Protein AF-A0A7U9WUI3-F1 (afdb_monomer_lite)

Sequence (100 aa):
MNFLFSEDNVTTYAKAISKPPTRVSSYDVLTEYNEYPRSIFREQLMETGHPRPRTPSYSVLSAEFSEAMLNIFTGVDAKQALDEAAAATDKDYNKYYAEE

Structure (mmCIF, N/CA/C/O backbone):
data_AF-A0A7U9WUI3-F1
#
_entry.id   AF-A0A7U9WUI3-F1
#
loop_
_atom_site.group_PDB
_atom_site.id
_atom_site.type_symbol
_atom_site.label_atom_id
_atom_site.label_alt_id
_atom_site.label_comp_id
_atom_site.label_asym_id
_atom_site.label_entity_id
_atom_site.label_seq_id
_atom_site.pdbx_PDB_ins_code
_atom_site.Cartn_x
_atom_site.Cartn_y
_atom_site.Cartn_z
_atom_site.occupancy
_atom_site.B_iso_or_equiv
_atom_site.auth_seq_id
_atom_site.auth_comp_id
_atom_site.auth_asym_id
_atom_site.auth_atom_id
_atom_site.pdbx_PDB_model_num
ATOM 1 N N . MET A 1 1 ? 8.635 19.276 -12.032 1.00 75.50 1 MET A N 1
ATOM 2 C CA . MET A 1 1 ? 8.413 17.846 -11.717 1.00 75.50 1 MET A CA 1
ATOM 3 C C . MET A 1 1 ? 8.618 16.900 -12.908 1.00 75.50 1 MET A C 1
ATOM 5 O O . MET A 1 1 ? 8.945 15.746 -12.671 1.00 75.50 1 MET A O 1
ATOM 9 N N . ASN A 1 2 ? 8.504 17.355 -14.164 1.00 89.56 2 ASN A N 1
ATOM 10 C CA . ASN A 1 2 ? 8.587 16.483 -15.353 1.00 89.56 2 ASN A CA 1
ATOM 11 C C . ASN A 1 2 ? 9.885 15.676 -15.483 1.00 89.56 2 ASN A C 1
ATOM 13 O O . ASN A 1 2 ? 9.833 14.544 -15.940 1.00 89.56 2 ASN A O 1
ATOM 17 N N . PHE A 1 3 ? 11.026 16.230 -15.058 1.00 94.12 3 PHE A N 1
ATOM 18 C CA . PHE A 1 3 ? 12.291 15.495 -15.068 1.00 94.12 3 PHE A CA 1
ATOM 19 C C . PHE A 1 3 ? 12.258 14.307 -14.097 1.00 94.12 3 PHE A C 1
ATOM 21 O O . PHE A 1 3 ? 12.415 13.173 -14.526 1.00 94.12 3 PHE A O 1
ATOM 28 N N . LEU A 1 4 ? 11.990 14.541 -12.806 1.00 92.94 4 LEU A N 1
ATOM 29 C CA . LEU A 1 4 ? 11.988 13.481 -11.784 1.00 92.94 4 LEU A CA 1
ATOM 30 C C . LEU A 1 4 ? 10.970 12.375 -12.075 1.00 92.94 4 LEU A C 1
ATOM 32 O O . LEU A 1 4 ? 11.212 11.217 -11.757 1.00 92.94 4 LEU A O 1
ATOM 36 N N . PHE A 1 5 ? 9.847 12.740 -12.689 1.00 93.50 5 PHE A N 1
ATOM 37 C CA . PHE A 1 5 ? 8.813 11.801 -13.087 1.00 93.50 5 PHE A CA 1
ATOM 38 C C . PHE A 1 5 ? 8.844 11.499 -14.584 1.00 93.50 5 PHE A C 1
ATOM 40 O O . PHE A 1 5 ? 7.788 11.209 -15.128 1.00 93.50 5 PHE A O 1
ATOM 47 N N . SER A 1 6 ? 9.965 11.581 -15.298 1.00 95.19 6 SER A N 1
ATOM 48 C CA . SER A 1 6 ? 10.017 10.964 -16.630 1.00 95.19 6 SER A CA 1
ATOM 49 C C . SER A 1 6 ? 10.042 9.439 -16.485 1.00 95.19 6 SER A C 1
ATOM 51 O O . SER A 1 6 ? 10.427 8.919 -15.436 1.00 95.19 6 SER A O 1
ATOM 53 N N . GLU A 1 7 ? 9.612 8.712 -17.514 1.00 95.62 7 GLU A N 1
ATOM 54 C CA . GLU A 1 7 ? 9.753 7.252 -17.546 1.00 95.62 7 GLU A CA 1
ATOM 55 C C . GLU A 1 7 ? 11.213 6.838 -17.356 1.00 95.62 7 GLU A C 1
ATOM 57 O O . GLU A 1 7 ? 11.498 6.020 -16.486 1.00 95.62 7 GLU A O 1
ATOM 62 N N . ASP A 1 8 ? 12.137 7.470 -18.078 1.00 96.00 8 ASP A N 1
ATOM 63 C CA . ASP A 1 8 ? 13.569 7.176 -17.994 1.00 96.00 8 ASP A CA 1
ATOM 64 C C . ASP A 1 8 ? 14.124 7.341 -16.575 1.00 96.00 8 ASP A C 1
ATOM 66 O O . ASP A 1 8 ? 14.815 6.455 -16.062 1.00 96.00 8 ASP A O 1
ATOM 70 N N . ASN A 1 9 ? 13.805 8.455 -15.907 1.00 96.56 9 ASN A N 1
ATOM 71 C CA . ASN A 1 9 ? 14.336 8.736 -14.575 1.00 96.56 9 ASN A CA 1
ATOM 72 C C . ASN A 1 9 ? 13.692 7.852 -13.504 1.00 96.56 9 ASN A C 1
ATOM 74 O O . ASN A 1 9 ? 14.401 7.354 -12.630 1.00 96.56 9 ASN A O 1
ATOM 78 N N . VAL A 1 10 ? 12.380 7.596 -13.586 1.00 96.94 10 VAL A N 1
ATOM 79 C CA . VAL A 1 10 ? 11.700 6.663 -12.670 1.00 96.94 10 VAL A CA 1
ATOM 80 C C . VAL A 1 10 ? 12.244 5.249 -12.851 1.00 96.94 10 VAL A C 1
ATOM 82 O O . VAL A 1 10 ? 12.559 4.593 -11.862 1.00 96.94 10 VAL A O 1
ATOM 85 N N . THR A 1 11 ? 12.416 4.801 -14.095 1.00 96.62 11 THR A N 1
ATOM 86 C CA . THR A 1 11 ? 12.945 3.473 -14.433 1.00 96.62 11 THR A CA 1
ATOM 87 C C . THR A 1 11 ? 14.372 3.302 -13.921 1.00 96.62 11 THR A C 1
ATOM 89 O O . THR A 1 11 ? 14.677 2.329 -13.229 1.00 96.62 11 THR A O 1
ATOM 92 N N . THR A 1 12 ? 15.242 4.276 -14.197 1.00 96.31 12 THR A N 1
ATOM 93 C CA . THR A 1 12 ? 16.645 4.251 -13.759 1.00 96.31 12 THR A CA 1
ATOM 94 C C . THR A 1 12 ? 16.748 4.244 -12.237 1.00 96.31 12 THR A C 1
ATOM 96 O O . THR A 1 12 ? 17.498 3.450 -11.666 1.00 96.31 12 THR A O 1
ATOM 99 N N . TYR A 1 13 ? 15.961 5.087 -11.565 1.00 96.12 13 TYR A N 1
ATOM 100 C CA . TYR A 1 13 ? 15.946 5.154 -10.109 1.00 96.12 13 TYR A CA 1
ATOM 101 C C . TYR A 1 13 ? 15.428 3.855 -9.482 1.00 96.12 13 TYR A C 1
ATOM 103 O O . TYR A 1 13 ? 16.094 3.293 -8.614 1.00 96.12 13 TYR A O 1
ATOM 111 N N . ALA A 1 14 ? 14.291 3.337 -9.958 1.00 95.69 14 ALA A N 1
ATOM 112 C CA . ALA A 1 14 ? 13.698 2.085 -9.488 1.00 95.69 14 ALA A CA 1
ATOM 113 C C . ALA A 1 14 ? 14.674 0.908 -9.613 1.00 95.69 14 ALA A C 1
ATOM 115 O O . ALA A 1 14 ? 14.830 0.132 -8.667 1.00 95.69 14 ALA A O 1
ATOM 116 N N . LYS A 1 15 ? 15.395 0.828 -10.740 1.00 94.12 15 LYS A N 1
ATOM 117 C CA . LYS A 1 15 ? 16.436 -0.178 -10.973 1.00 94.12 15 LYS A CA 1
ATOM 118 C C . LYS A 1 15 ? 17.600 -0.046 -9.990 1.00 94.12 15 LYS A C 1
ATOM 120 O O . LYS A 1 15 ? 18.050 -1.051 -9.449 1.00 94.12 15 LYS A O 1
ATOM 125 N N . ALA A 1 16 ? 18.055 1.178 -9.719 1.00 95.56 16 ALA A N 1
ATOM 126 C CA . ALA A 1 16 ? 19.163 1.429 -8.798 1.00 95.56 16 ALA A CA 1
ATOM 127 C C . ALA A 1 16 ? 18.842 1.025 -7.349 1.00 95.56 16 ALA A C 1
ATOM 129 O O . ALA A 1 16 ? 19.715 0.521 -6.647 1.00 95.56 16 ALA A O 1
ATOM 130 N N . ILE A 1 17 ? 17.596 1.218 -6.902 1.00 94.50 17 ILE A N 1
ATOM 131 C CA . ILE A 1 17 ? 17.191 0.934 -5.514 1.00 94.50 17 ILE A CA 1
ATOM 132 C C . ILE A 1 17 ? 16.426 -0.384 -5.342 1.00 94.50 17 ILE A C 1
ATOM 134 O O . ILE A 1 17 ? 16.037 -0.714 -4.224 1.00 94.50 17 ILE A O 1
ATOM 138 N N . SER A 1 18 ? 16.188 -1.120 -6.433 1.00 90.19 18 SER A N 1
ATOM 139 C CA . SER A 1 18 ? 15.403 -2.363 -6.453 1.00 90.19 18 SER A CA 1
ATOM 140 C C . SER A 1 18 ? 14.014 -2.227 -5.811 1.00 90.19 18 SER A C 1
ATOM 142 O O . SER A 1 18 ? 13.572 -3.113 -5.080 1.00 90.19 18 SER A O 1
ATOM 144 N N . LYS A 1 19 ? 13.319 -1.112 -6.073 1.00 92.81 19 LYS A N 1
ATOM 145 C CA . LYS A 1 19 ? 11.930 -0.890 -5.630 1.00 92.81 19 LYS A CA 1
ATOM 146 C C . LYS A 1 19 ? 10.972 -0.821 -6.822 1.00 92.81 19 LYS A C 1
ATOM 148 O O . LYS A 1 19 ? 11.415 -0.446 -7.910 1.00 92.81 19 LYS A O 1
ATOM 153 N N . PRO A 1 20 ? 9.677 -1.135 -6.627 1.00 94.38 20 PRO A N 1
ATOM 154 C CA . PRO A 1 20 ? 8.671 -0.984 -7.674 1.00 94.38 20 PRO A CA 1
ATOM 155 C C . PRO A 1 20 ? 8.632 0.457 -8.211 1.00 94.38 20 PRO A C 1
ATOM 157 O O . PRO A 1 20 ? 8.599 1.397 -7.407 1.00 94.38 20 PRO A O 1
ATOM 160 N N . PRO A 1 21 ? 8.669 0.670 -9.540 1.00 94.62 21 PRO A N 1
ATOM 161 C CA . PRO A 1 21 ? 8.562 2.005 -10.113 1.00 94.62 21 PRO A CA 1
ATOM 162 C C . PRO A 1 21 ? 7.170 2.600 -9.868 1.00 94.62 21 PRO A C 1
ATOM 164 O O . PRO A 1 21 ? 6.158 1.900 -9.821 1.00 94.62 21 PRO A O 1
ATOM 167 N N . THR A 1 22 ? 7.112 3.926 -9.753 1.00 92.31 22 THR A N 1
ATOM 168 C CA . THR A 1 22 ? 5.868 4.681 -9.526 1.00 92.31 22 THR A CA 1
ATOM 169 C C . THR A 1 22 ? 5.070 4.945 -10.806 1.00 92.31 22 THR A C 1
ATOM 171 O O . THR A 1 22 ? 3.971 5.492 -10.737 1.00 92.31 22 THR A O 1
ATOM 174 N N . ARG A 1 23 ? 5.607 4.576 -11.978 1.00 93.12 23 ARG A N 1
ATOM 175 C CA . ARG A 1 23 ? 4.929 4.667 -13.275 1.00 93.12 23 ARG A CA 1
ATOM 176 C C . A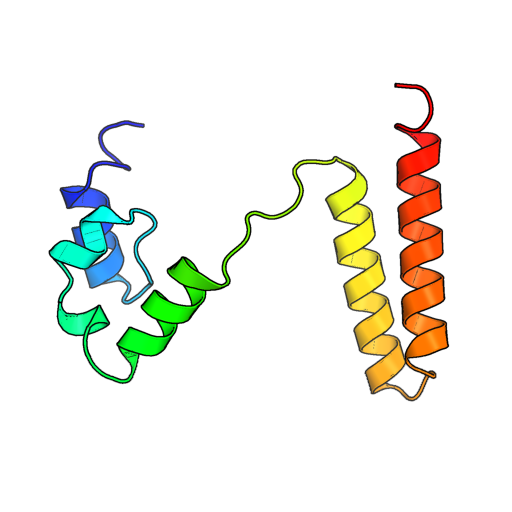RG A 1 23 ? 4.630 3.286 -13.826 1.00 93.12 23 ARG A C 1
ATOM 178 O O . ARG A 1 23 ? 5.510 2.435 -13.856 1.00 93.12 23 ARG A O 1
ATOM 185 N N . VAL A 1 24 ? 3.413 3.122 -14.341 1.00 93.31 24 VAL A N 1
ATOM 186 C CA . VAL A 1 24 ? 2.983 1.895 -15.025 1.00 93.31 24 VAL A CA 1
ATOM 187 C C . VAL A 1 24 ? 3.863 1.607 -16.245 1.00 93.31 24 VAL A C 1
ATOM 189 O O . VAL A 1 24 ? 4.317 0.483 -16.402 1.00 93.31 24 VAL A O 1
ATOM 192 N N . SER A 1 25 ? 4.185 2.625 -17.048 1.00 95.00 25 SER A N 1
ATOM 193 C CA . SER A 1 25 ? 4.970 2.445 -18.279 1.00 95.00 25 SER A CA 1
ATOM 194 C C . SER A 1 25 ? 6.394 1.918 -18.023 1.00 95.00 25 SER A C 1
ATOM 196 O O . SER A 1 25 ? 6.912 1.109 -18.781 1.00 95.00 25 SER A O 1
ATOM 198 N N . SER A 1 26 ? 6.993 2.236 -16.867 1.00 95.94 26 SER A N 1
ATOM 199 C CA . SER A 1 26 ? 8.301 1.694 -16.474 1.00 95.94 26 SER A CA 1
ATOM 200 C C . SER A 1 26 ? 8.327 0.163 -16.356 1.00 95.94 26 SER A C 1
ATOM 202 O O . SER A 1 26 ? 9.401 -0.430 -16.457 1.00 95.94 26 SER A O 1
ATOM 204 N N . TYR A 1 27 ? 7.180 -0.492 -16.144 1.00 95.19 27 TYR A N 1
ATOM 205 C CA . TYR A 1 27 ? 7.101 -1.957 -16.114 1.00 95.19 27 TYR A CA 1
ATOM 206 C C . TYR A 1 27 ? 7.220 -2.591 -17.508 1.00 95.19 27 TYR A C 1
ATOM 208 O O . TYR A 1 27 ? 7.573 -3.765 -17.587 1.00 95.19 27 TYR A O 1
ATOM 216 N N . ASP A 1 28 ? 7.004 -1.834 -18.590 1.00 93.88 28 ASP A N 1
ATOM 217 C CA . ASP A 1 28 ? 7.228 -2.314 -19.962 1.00 93.88 28 ASP A CA 1
ATOM 218 C C . ASP A 1 28 ? 8.731 -2.442 -20.267 1.00 93.88 28 ASP A C 1
ATOM 220 O O . ASP A 1 28 ? 9.151 -3.267 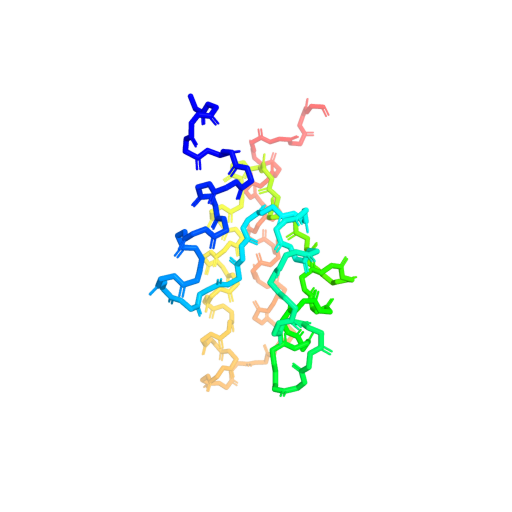-21.079 1.00 93.88 28 ASP A O 1
ATOM 224 N N . VAL A 1 29 ? 9.558 -1.653 -19.570 1.00 94.56 29 VAL A N 1
ATOM 225 C CA . VAL A 1 29 ? 11.024 -1.662 -19.689 1.00 94.56 29 VAL A CA 1
ATOM 226 C C . VAL A 1 29 ? 11.666 -2.616 -18.676 1.00 94.56 29 VAL A C 1
ATOM 228 O O . VAL A 1 29 ? 12.606 -3.344 -19.005 1.00 94.56 29 VAL A O 1
ATOM 231 N N . LEU A 1 30 ? 11.171 -2.634 -17.434 1.00 95.00 30 LEU A N 1
ATOM 232 C CA . LEU A 1 30 ? 11.698 -3.463 -16.342 1.00 95.00 30 LEU A CA 1
ATOM 233 C C . LEU A 1 30 ? 11.110 -4.876 -16.383 1.00 95.00 30 LEU A C 1
ATOM 235 O O . LEU A 1 30 ? 10.348 -5.289 -15.507 1.00 95.00 30 LEU A O 1
ATOM 239 N N . THR A 1 31 ? 11.490 -5.622 -17.420 1.00 94.75 31 THR A N 1
ATOM 240 C CA . THR A 1 31 ? 10.994 -6.981 -17.702 1.00 94.75 31 THR A CA 1
ATOM 241 C C . THR A 1 31 ? 11.219 -7.983 -16.569 1.00 94.75 31 THR A C 1
ATOM 243 O O . THR A 1 31 ? 10.500 -8.973 -16.486 1.00 94.75 31 THR A O 1
ATOM 246 N N . GLU A 1 32 ? 12.133 -7.712 -15.635 1.00 94.12 32 GLU A N 1
ATOM 247 C CA . GLU A 1 32 ? 12.267 -8.485 -14.395 1.00 94.12 32 GLU A CA 1
ATOM 248 C C . GLU A 1 32 ? 10.966 -8.592 -13.580 1.00 94.12 32 GLU A C 1
ATOM 250 O O . GLU A 1 32 ? 10.799 -9.560 -12.851 1.00 94.12 32 GLU A O 1
ATOM 255 N N . TYR A 1 33 ? 10.043 -7.629 -13.696 1.00 95.62 33 TYR A N 1
ATOM 256 C CA . TYR A 1 33 ? 8.727 -7.649 -13.048 1.00 95.62 33 TYR A CA 1
ATOM 257 C C . TYR A 1 33 ? 7.700 -8.516 -13.790 1.00 95.62 33 TYR A C 1
ATOM 259 O O . TYR A 1 33 ? 6.551 -8.586 -13.362 1.00 95.62 33 TYR A O 1
ATOM 267 N N . ASN A 1 34 ? 8.090 -9.184 -14.875 1.00 95.69 34 ASN A N 1
ATOM 268 C CA . ASN A 1 34 ? 7.279 -10.220 -15.516 1.00 95.69 34 ASN A CA 1
ATOM 269 C C . ASN A 1 34 ? 7.589 -11.615 -14.955 1.00 95.69 34 ASN A C 1
ATOM 271 O O . ASN A 1 34 ? 6.791 -12.529 -15.128 1.00 95.69 34 ASN A O 1
ATOM 275 N N . GLU A 1 35 ? 8.702 -11.764 -14.233 1.00 97.00 35 GLU A N 1
ATOM 276 C CA . GLU A 1 35 ? 9.197 -13.047 -13.741 1.00 97.00 35 GLU A CA 1
ATOM 277 C C . GLU A 1 35 ? 9.126 -13.142 -12.211 1.00 97.00 35 GLU A C 1
ATOM 279 O O . GLU A 1 35 ? 9.278 -12.155 -11.480 1.00 97.00 35 GLU A O 1
ATOM 284 N N . TYR A 1 36 ? 8.931 -14.357 -11.695 1.00 95.69 36 TYR A N 1
ATOM 285 C CA . TYR A 1 36 ? 8.980 -14.609 -10.254 1.00 95.69 36 TYR A CA 1
ATOM 286 C C . TYR A 1 36 ? 10.411 -14.379 -9.715 1.00 95.69 36 TYR A C 1
ATOM 288 O O . TYR A 1 36 ? 11.380 -14.769 -10.368 1.00 95.69 36 TYR A O 1
ATOM 296 N N . PRO A 1 37 ? 10.595 -13.779 -8.520 1.00 94.69 37 PRO A N 1
ATOM 297 C CA . PRO A 1 37 ? 9.568 -13.378 -7.557 1.00 94.69 37 PRO A CA 1
ATOM 298 C C . PRO A 1 37 ? 8.999 -11.971 -7.758 1.00 94.69 37 PRO A C 1
ATOM 300 O O . PRO A 1 37 ? 8.117 -11.577 -7.007 1.00 94.69 37 PRO A O 1
ATOM 303 N N . ARG A 1 38 ? 9.489 -11.178 -8.716 1.00 94.94 38 ARG A N 1
ATOM 304 C CA . ARG A 1 38 ? 9.105 -9.759 -8.820 1.00 94.94 38 ARG A CA 1
ATOM 305 C C . ARG A 1 38 ? 7.730 -9.548 -9.449 1.00 94.94 38 ARG A C 1
ATOM 307 O O . ARG A 1 38 ? 7.096 -8.534 -9.157 1.00 94.94 38 ARG A O 1
ATOM 314 N N . SER A 1 39 ? 7.251 -10.507 -10.237 1.00 96.12 39 SER A N 1
ATOM 315 C CA . SER A 1 39 ? 5.909 -10.490 -10.823 1.00 96.12 39 SER A CA 1
ATOM 316 C C . SER A 1 39 ? 4.793 -10.310 -9.798 1.00 96.12 39 SER A C 1
ATOM 318 O O . SER A 1 39 ? 3.850 -9.573 -10.076 1.00 96.12 39 SER A O 1
ATOM 320 N N . ILE A 1 40 ? 4.943 -10.847 -8.581 1.00 95.94 40 ILE A N 1
ATOM 321 C CA . ILE A 1 40 ? 3.932 -10.688 -7.525 1.00 95.94 40 ILE A CA 1
ATOM 322 C C . ILE A 1 40 ? 3.755 -9.226 -7.096 1.00 95.94 40 ILE A C 1
ATOM 324 O O . ILE A 1 40 ? 2.646 -8.800 -6.790 1.00 95.94 40 ILE A O 1
ATOM 328 N N . PHE A 1 41 ? 4.830 -8.426 -7.106 1.00 94.31 41 PHE A N 1
ATOM 329 C CA . PHE A 1 41 ? 4.737 -7.006 -6.768 1.00 94.31 41 PHE A CA 1
ATOM 330 C C . PHE A 1 41 ? 3.999 -6.235 -7.858 1.00 94.31 41 PHE A C 1
ATOM 332 O O . PHE A 1 41 ? 3.202 -5.356 -7.545 1.00 94.31 41 PHE A O 1
ATOM 339 N N . ARG A 1 42 ? 4.243 -6.571 -9.132 1.00 93.94 42 ARG A N 1
ATOM 340 C CA . ARG A 1 42 ? 3.526 -5.968 -10.260 1.00 93.94 42 ARG A CA 1
ATOM 341 C C . ARG A 1 42 ? 2.043 -6.321 -10.202 1.00 93.94 42 ARG A C 1
ATOM 343 O O . ARG A 1 42 ? 1.222 -5.418 -10.279 1.00 93.94 42 ARG A O 1
ATOM 350 N N . GLU A 1 43 ? 1.714 -7.595 -10.018 1.00 94.81 43 GLU A N 1
ATOM 351 C CA . GLU A 1 43 ? 0.329 -8.066 -9.902 1.00 94.81 43 GLU A CA 1
ATOM 352 C C . GLU A 1 43 ? -0.402 -7.376 -8.743 1.00 94.81 43 GLU A C 1
ATOM 354 O O . GLU A 1 43 ? -1.438 -6.751 -8.953 1.00 94.81 43 GLU A O 1
ATOM 359 N N . GLN A 1 44 ? 0.177 -7.390 -7.537 1.00 94.62 44 GLN A N 1
ATOM 360 C CA . GLN A 1 44 ? -0.432 -6.757 -6.366 1.00 94.62 44 GLN A CA 1
ATOM 361 C C . GLN A 1 44 ? -0.702 -5.266 -6.607 1.00 94.62 44 GLN A C 1
ATOM 363 O O . GLN A 1 44 ? -1.798 -4.788 -6.307 1.00 94.62 44 GLN A O 1
ATOM 368 N N . LEU A 1 45 ? 0.270 -4.534 -7.157 1.00 92.50 45 LEU A N 1
ATOM 369 C CA . LEU A 1 45 ? 0.138 -3.095 -7.379 1.00 92.50 45 LEU A CA 1
ATOM 370 C C 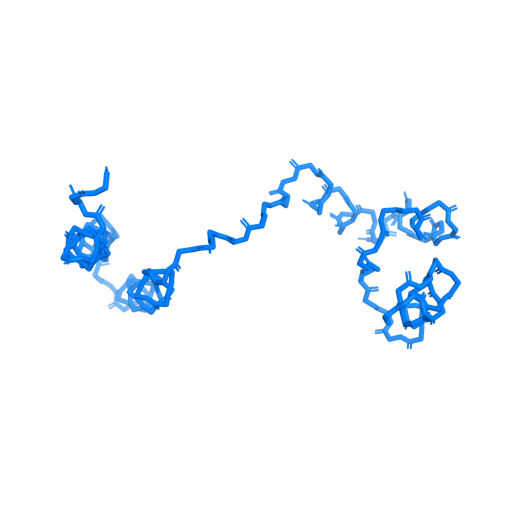. LEU A 1 45 ? -0.901 -2.755 -8.450 1.00 92.50 45 LEU A C 1
ATOM 372 O O . LEU A 1 45 ? -1.607 -1.763 -8.282 1.00 92.50 45 LEU A O 1
ATOM 376 N N . MET A 1 46 ? -0.992 -3.544 -9.525 1.00 92.50 46 MET A N 1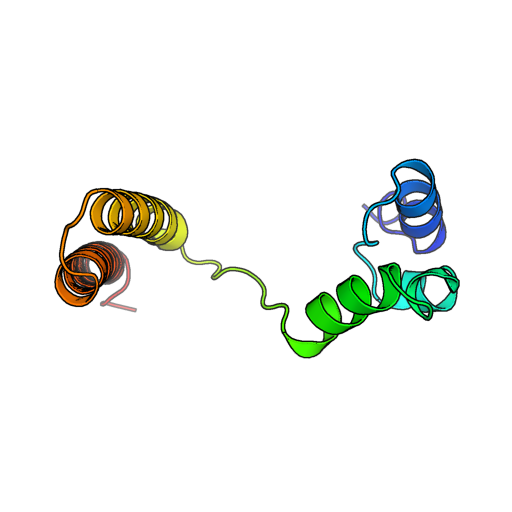
ATOM 377 C CA . MET A 1 46 ? -1.896 -3.260 -10.647 1.00 92.50 46 MET A CA 1
ATOM 378 C C . MET A 1 46 ? -3.331 -3.714 -10.379 1.00 92.50 46 MET A C 1
ATOM 380 O O . MET A 1 46 ? -4.263 -3.014 -10.763 1.00 92.50 46 MET A O 1
ATOM 384 N N . GLU A 1 47 ? -3.511 -4.842 -9.691 1.00 94.06 47 GLU A N 1
ATOM 385 C CA . GLU A 1 47 ? -4.830 -5.469 -9.538 1.00 94.06 47 GLU A CA 1
ATOM 386 C C . GLU A 1 47 ? -5.489 -5.167 -8.185 1.00 94.06 47 GLU A C 1
ATOM 388 O O . GLU A 1 47 ? -6.713 -5.171 -8.075 1.00 94.06 47 GLU A O 1
ATOM 393 N N . THR A 1 48 ? -4.700 -4.901 -7.136 1.00 92.62 48 THR A N 1
ATOM 394 C CA . THR A 1 48 ? -5.225 -4.735 -5.760 1.00 92.62 48 THR A CA 1
ATOM 395 C C . THR A 1 48 ? -4.858 -3.402 -5.108 1.00 92.62 48 THR A C 1
ATOM 397 O O . THR A 1 48 ? -5.396 -3.041 -4.060 1.00 92.62 48 THR A O 1
ATOM 400 N N . GLY A 1 49 ? -3.911 -2.665 -5.691 1.00 86.50 49 GLY A N 1
ATOM 401 C CA . GLY A 1 49 ? -3.412 -1.417 -5.136 1.00 86.50 49 GLY A CA 1
ATOM 402 C C . GLY A 1 49 ? -4.444 -0.297 -5.236 1.00 86.50 49 GLY A C 1
ATOM 403 O O . GLY A 1 49 ? -4.763 0.170 -6.326 1.00 86.50 49 GLY A O 1
ATOM 404 N N . HIS A 1 50 ? -4.902 0.211 -4.092 1.00 89.44 50 HIS A N 1
ATOM 405 C CA . HIS A 1 50 ? -5.734 1.411 -4.036 1.00 89.44 50 HIS A CA 1
ATOM 406 C C . HIS A 1 50 ? -4.981 2.583 -3.398 1.00 89.44 50 HIS A C 1
ATOM 408 O O . HIS A 1 50 ? -4.272 2.402 -2.400 1.00 89.44 50 HIS A O 1
ATOM 414 N N . PRO A 1 51 ? -5.124 3.809 -3.937 1.00 88.25 51 PRO A N 1
ATOM 415 C CA . PRO A 1 51 ? -4.616 4.987 -3.259 1.00 88.25 51 PRO A CA 1
ATOM 416 C C . PRO A 1 51 ? -5.336 5.150 -1.920 1.00 88.25 51 PRO A C 1
ATOM 418 O O . PRO A 1 51 ? -6.544 4.945 -1.812 1.00 88.25 51 PRO A O 1
ATOM 421 N N . ARG A 1 52 ? -4.586 5.561 -0.897 1.00 89.50 52 ARG A N 1
ATOM 422 C CA . ARG A 1 52 ? -5.163 5.887 0.410 1.00 89.50 52 ARG A CA 1
ATOM 423 C C . ARG A 1 52 ? -6.214 7.001 0.268 1.00 89.50 52 ARG A C 1
ATOM 425 O O . ARG A 1 52 ? -5.997 7.909 -0.547 1.00 89.50 52 ARG A O 1
ATOM 432 N N . PRO A 1 53 ? -7.300 6.971 1.064 1.00 88.50 53 PRO A N 1
ATOM 433 C CA . PRO A 1 53 ? -8.272 8.055 1.117 1.00 88.50 53 PRO A CA 1
ATOM 434 C C . PRO A 1 53 ? -7.594 9.412 1.316 1.00 88.50 53 PRO A C 1
ATOM 436 O O . PRO A 1 53 ? -6.697 9.562 2.145 1.00 88.50 53 PRO A O 1
ATOM 439 N N . ARG A 1 54 ? -8.021 10.413 0.544 1.00 87.62 54 ARG A N 1
ATOM 440 C CA . ARG A 1 54 ? -7.515 11.791 0.633 1.00 87.62 54 ARG A CA 1
ATOM 441 C C . ARG A 1 54 ? -8.436 12.651 1.497 1.00 87.62 54 ARG A C 1
ATOM 443 O O . ARG A 1 54 ? -8.851 13.724 1.075 1.00 87.62 54 ARG A O 1
ATOM 450 N N . THR A 1 55 ? -8.771 12.153 2.681 1.00 85.56 55 THR A N 1
ATOM 451 C CA . THR A 1 55 ? -9.578 12.862 3.681 1.00 85.56 55 THR A CA 1
ATOM 452 C C . THR A 1 55 ? -8.696 13.217 4.878 1.00 85.56 55 THR A C 1
ATOM 454 O O . THR A 1 55 ? -7.816 12.428 5.235 1.00 85.56 55 THR A O 1
ATOM 457 N N . PRO A 1 56 ? -8.888 14.376 5.529 1.00 81.88 56 PRO A N 1
ATOM 458 C CA . PRO A 1 56 ? -8.132 14.697 6.741 1.00 81.88 56 PRO A CA 1
ATOM 459 C C . PRO A 1 56 ? -8.326 13.686 7.879 1.00 81.88 56 PRO A C 1
ATOM 461 O O . PRO A 1 56 ? -7.370 13.423 8.603 1.00 81.88 56 PRO A O 1
ATOM 464 N N . SER A 1 57 ? -9.482 13.016 7.945 1.00 89.38 57 SER A N 1
ATOM 465 C CA . SER A 1 57 ? -9.752 11.917 8.888 1.00 89.38 57 SER A CA 1
ATOM 466 C C . SER A 1 57 ? -8.917 10.651 8.650 1.00 89.38 57 SER A C 1
ATOM 468 O O . SER A 1 57 ? -8.915 9.750 9.487 1.00 89.38 57 SER A O 1
ATOM 470 N N . TYR A 1 58 ? -8.161 10.553 7.546 1.00 91.38 58 TYR A N 1
ATOM 471 C CA . TYR A 1 58 ? -7.277 9.409 7.302 1.00 91.38 58 TYR A CA 1
ATOM 472 C C . TYR A 1 58 ? -6.183 9.264 8.374 1.00 91.38 58 TYR A C 1
ATOM 474 O O . TYR A 1 58 ? -5.759 8.148 8.671 1.00 91.38 58 TYR A O 1
ATOM 482 N N . SER A 1 59 ? -5.721 10.370 8.971 1.00 91.44 59 SER A N 1
ATOM 483 C CA . SER A 1 59 ? -4.742 10.318 10.066 1.00 91.44 59 SER A CA 1
ATOM 484 C C . SER A 1 59 ? -5.316 9.636 11.310 1.00 91.44 59 SER A C 1
ATOM 486 O O . SER A 1 59 ? -4.617 8.825 11.917 1.00 91.44 59 SER A O 1
ATOM 488 N N . VAL A 1 60 ? -6.587 9.902 11.632 1.00 94.25 60 VAL A N 1
ATOM 489 C CA . VAL A 1 60 ? -7.321 9.236 12.717 1.00 94.25 60 VAL A CA 1
ATOM 490 C C . VAL A 1 60 ? -7.512 7.765 12.382 1.00 94.25 60 VAL A C 1
ATOM 492 O O . VAL A 1 60 ? -7.029 6.921 13.127 1.00 94.25 60 VAL A O 1
ATOM 495 N N . LEU A 1 61 ? -8.067 7.446 11.206 1.00 94.44 61 LEU A N 1
ATOM 496 C CA . LEU A 1 61 ? -8.237 6.057 10.762 1.00 94.44 61 LEU A CA 1
ATOM 497 C C . LEU A 1 61 ? -6.934 5.248 10.869 1.00 94.44 61 LEU A C 1
ATOM 499 O O . LEU A 1 61 ? -6.934 4.119 11.353 1.00 94.44 61 LEU A O 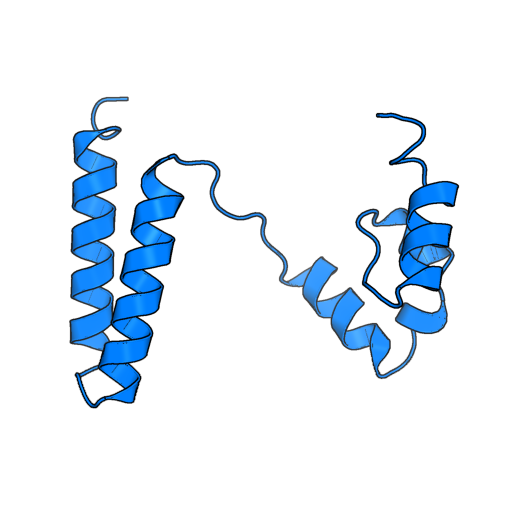1
ATOM 503 N N . SER A 1 62 ? -5.811 5.813 10.415 1.00 95.06 62 SER A N 1
ATOM 504 C CA . SER A 1 62 ? -4.518 5.125 10.442 1.00 95.06 62 SER A CA 1
ATOM 505 C C . SER A 1 62 ? -4.011 4.867 11.863 1.00 95.06 62 SER A C 1
ATOM 507 O O . SER A 1 62 ? -3.368 3.838 12.087 1.00 95.06 62 SER A O 1
ATOM 509 N N . ALA A 1 63 ? -4.238 5.795 12.796 1.00 96.38 63 ALA A N 1
ATOM 510 C CA . ALA A 1 63 ? -3.822 5.648 14.187 1.00 96.38 63 ALA A CA 1
ATOM 511 C C . ALA A 1 63 ? -4.693 4.613 14.910 1.00 96.38 63 ALA A C 1
ATOM 513 O O . ALA A 1 63 ? -4.160 3.644 15.446 1.00 96.38 63 ALA A O 1
ATOM 514 N N . GLU A 1 64 ? -6.015 4.757 14.810 1.00 97.56 64 GLU A N 1
ATOM 515 C CA . GLU A 1 64 ? -7.001 3.875 15.443 1.00 97.56 64 GLU A CA 1
ATOM 516 C C . GLU A 1 64 ? -6.882 2.434 14.933 1.00 97.56 64 GLU A C 1
ATOM 518 O O . GLU A 1 64 ? -6.884 1.484 15.711 1.00 97.56 64 GLU A O 1
ATOM 523 N N . PHE A 1 65 ? -6.677 2.240 13.624 1.00 97.00 65 PHE A N 1
ATOM 524 C CA . PHE A 1 65 ? -6.435 0.904 13.077 1.00 97.00 65 PHE A CA 1
ATOM 525 C C . PHE A 1 65 ? -5.134 0.282 13.612 1.00 97.00 65 PHE A C 1
ATOM 527 O O . PHE A 1 65 ? -5.086 -0.917 13.882 1.00 97.00 65 PHE A O 1
ATOM 534 N N . SER A 1 66 ? -4.074 1.079 13.788 1.00 97.81 66 SER A N 1
ATOM 535 C CA . SER A 1 66 ? -2.806 0.582 14.343 1.00 97.81 66 SER A CA 1
ATOM 536 C C . SER A 1 66 ? -2.958 0.157 15.806 1.00 97.81 66 SER A C 1
ATOM 538 O O . SER A 1 66 ? -2.407 -0.869 16.207 1.00 97.81 66 SER A O 1
ATOM 540 N N . GLU A 1 67 ? -3.729 0.914 16.587 1.00 98.06 67 GLU A N 1
ATOM 541 C CA . GLU A 1 67 ? -4.067 0.578 17.970 1.00 98.06 67 GLU A CA 1
ATOM 542 C C . GLU A 1 67 ? -4.954 -0.670 18.052 1.00 98.06 67 GLU A C 1
ATOM 544 O O . GLU A 1 67 ? -4.638 -1.593 18.803 1.00 98.06 67 GLU A O 1
ATOM 549 N N . ALA A 1 68 ? -5.987 -0.771 17.211 1.00 98.50 68 ALA A N 1
ATOM 550 C CA . ALA A 1 68 ? -6.839 -1.955 17.138 1.00 98.50 68 ALA A CA 1
ATOM 551 C C . ALA A 1 68 ? -6.028 -3.225 16.841 1.00 98.50 68 ALA A C 1
ATOM 553 O O . ALA A 1 68 ? -6.220 -4.250 17.494 1.00 98.50 68 ALA A O 1
ATOM 554 N N . MET A 1 69 ? -5.066 -3.158 15.914 1.00 98.38 69 MET A N 1
ATOM 555 C CA . MET A 1 69 ? -4.169 -4.282 15.627 1.00 98.38 69 MET A CA 1
ATOM 556 C C . MET A 1 69 ? -3.313 -4.670 16.841 1.00 98.38 69 MET A C 1
ATOM 558 O O . MET A 1 69 ? -3.158 -5.860 17.122 1.00 98.38 69 MET A O 1
ATOM 562 N N . LEU A 1 70 ? -2.784 -3.697 17.590 1.00 98.31 70 LEU A N 1
ATOM 563 C CA . LEU A 1 70 ? -2.037 -3.967 18.823 1.00 98.31 70 LEU A CA 1
ATOM 564 C C . LEU A 1 70 ? -2.926 -4.615 19.898 1.00 98.31 70 LEU A C 1
ATOM 566 O O . LEU A 1 70 ? -2.512 -5.579 20.545 1.00 98.31 70 LEU A O 1
ATOM 570 N N . ASN A 1 71 ? -4.155 -4.130 20.057 1.00 98.25 71 ASN A N 1
ATOM 571 C CA . ASN A 1 71 ? -5.136 -4.683 20.990 1.00 98.25 71 ASN A CA 1
ATOM 572 C C . ASN A 1 71 ? -5.481 -6.136 20.633 1.00 98.25 71 ASN A C 1
ATOM 574 O O . ASN A 1 71 ? -5.456 -7.013 21.497 1.00 98.25 71 ASN A O 1
ATOM 578 N N . ILE A 1 72 ? -5.686 -6.429 19.347 1.00 98.56 72 ILE A N 1
ATOM 579 C CA . ILE A 1 72 ? -5.908 -7.795 18.852 1.00 98.56 72 ILE A CA 1
ATOM 580 C C . ILE A 1 72 ? -4.719 -8.696 19.184 1.00 98.56 72 ILE A C 1
ATOM 582 O O . ILE A 1 72 ? -4.895 -9.792 19.716 1.00 98.56 72 ILE A O 1
ATOM 586 N N . PHE A 1 73 ? -3.493 -8.237 18.924 1.00 98.00 73 PHE A N 1
ATOM 587 C CA . PHE A 1 73 ? -2.292 -9.020 19.224 1.00 98.00 73 PHE A CA 1
ATOM 588 C C . PHE A 1 73 ? -2.066 -9.252 20.721 1.00 98.00 73 PHE A C 1
ATOM 590 O O . PHE A 1 73 ? -1.391 -10.214 21.086 1.00 98.00 73 PHE A O 1
ATOM 597 N N . THR A 1 74 ? -2.634 -8.410 21.585 1.00 97.94 74 THR A N 1
ATOM 598 C CA . THR A 1 74 ? -2.561 -8.561 23.047 1.00 97.94 74 THR A CA 1
ATOM 599 C C . THR A 1 74 ? -3.765 -9.292 23.650 1.00 97.94 74 THR A C 1
ATOM 601 O O . THR A 1 74 ? -3.790 -9.522 24.859 1.00 97.94 74 THR A O 1
ATOM 604 N N . GLY A 1 75 ? -4.710 -9.750 22.819 1.00 97.88 75 GLY A N 1
ATOM 605 C CA . GLY A 1 75 ? -5.792 -10.654 23.215 1.00 97.88 75 GLY A CA 1
ATOM 606 C C . GLY A 1 75 ? -7.168 -10.007 23.377 1.00 97.88 75 GLY A C 1
ATOM 607 O O . GLY A 1 75 ? -8.079 -10.669 23.873 1.00 97.88 75 GLY A O 1
ATOM 608 N N . VAL A 1 76 ? -7.343 -8.749 22.966 1.00 98.19 76 VAL A N 1
ATOM 609 C CA . VAL A 1 76 ? -8.677 -8.142 22.839 1.00 98.19 76 VAL A CA 1
ATOM 610 C C . VAL A 1 76 ? -9.423 -8.802 21.677 1.00 98.19 76 VAL A C 1
ATOM 612 O O . VAL A 1 76 ? -8.820 -9.166 20.664 1.00 98.19 76 VAL A O 1
ATOM 615 N N . ASP A 1 77 ? -10.740 -8.964 21.816 1.00 98.50 77 ASP A N 1
ATOM 616 C CA . ASP A 1 77 ? -11.578 -9.469 20.731 1.00 98.50 77 ASP A CA 1
ATOM 617 C C . ASP A 1 77 ? -11.463 -8.578 19.483 1.00 98.50 77 ASP A C 1
ATOM 619 O O . ASP A 1 77 ? -11.540 -7.349 19.555 1.00 98.50 77 ASP A O 1
ATOM 623 N N . ALA A 1 78 ? -11.289 -9.208 18.321 1.00 98.44 78 ALA A N 1
ATOM 624 C CA . ALA A 1 78 ? -11.046 -8.483 17.081 1.00 98.44 78 ALA A CA 1
ATOM 625 C C . ALA A 1 78 ? -12.239 -7.652 16.632 1.00 98.44 78 ALA A C 1
ATOM 627 O O . ALA A 1 78 ? -12.047 -6.562 16.095 1.00 98.44 78 ALA A O 1
ATOM 628 N N . LYS A 1 79 ? -13.464 -8.134 16.865 1.00 98.25 79 LYS A N 1
ATOM 629 C CA . LYS A 1 79 ? -14.647 -7.353 16.532 1.00 98.25 79 LYS A CA 1
ATOM 630 C C . LYS A 1 79 ? -14.730 -6.125 17.432 1.00 98.25 79 LYS A C 1
ATOM 632 O O . LYS A 1 79 ? -14.921 -5.034 16.910 1.00 98.25 79 LYS A O 1
ATOM 637 N N . GLN A 1 80 ? -14.522 -6.285 18.737 1.00 98.19 80 GLN A N 1
ATOM 638 C CA . GLN A 1 80 ? -14.521 -5.160 19.669 1.00 98.19 80 GLN A CA 1
ATOM 639 C C . GLN A 1 80 ? -13.480 -4.096 19.281 1.00 98.19 80 GLN A C 1
ATOM 641 O O . GLN A 1 80 ? -13.835 -2.931 19.117 1.00 98.19 80 GLN A O 1
ATOM 646 N N . ALA A 1 81 ? -12.217 -4.488 19.087 1.00 98.44 81 ALA A N 1
ATOM 647 C CA . ALA A 1 81 ? -11.141 -3.546 18.773 1.00 98.44 81 ALA A CA 1
ATOM 648 C C . ALA A 1 81 ? -11.385 -2.790 17.451 1.00 98.44 81 ALA A C 1
ATOM 650 O O . ALA A 1 81 ? -11.108 -1.595 17.350 1.00 98.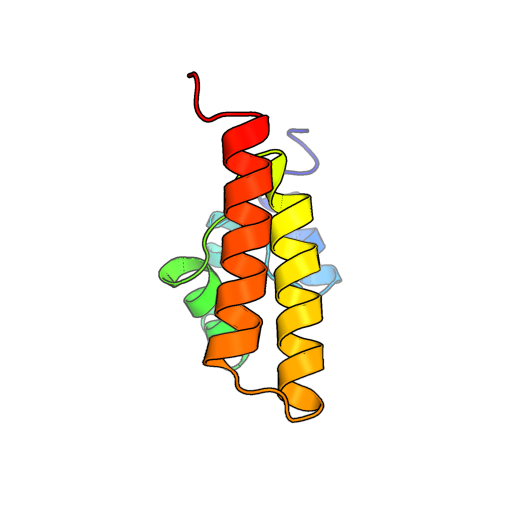44 81 ALA A O 1
ATOM 651 N N . LEU A 1 82 ? -11.922 -3.473 16.433 1.00 98.38 82 LEU A N 1
ATOM 652 C CA . LEU A 1 82 ? -12.233 -2.852 15.143 1.00 98.38 82 LEU A CA 1
ATOM 653 C C . LEU A 1 82 ? -13.493 -1.974 15.194 1.00 98.38 82 LEU A C 1
ATOM 655 O O . LEU A 1 82 ? -13.520 -0.939 14.531 1.00 98.38 82 LEU A O 1
ATOM 659 N N . ASP A 1 83 ? -14.510 -2.346 15.979 1.00 98.44 83 ASP A N 1
ATOM 660 C CA . ASP A 1 83 ? -15.712 -1.525 16.181 1.00 98.44 83 ASP A CA 1
ATOM 661 C C . ASP A 1 83 ? -15.357 -0.197 16.882 1.00 98.44 83 ASP A C 1
ATOM 663 O O . ASP A 1 83 ? -15.874 0.858 16.510 1.00 98.44 83 ASP A O 1
ATOM 667 N N . GLU A 1 84 ? -14.445 -0.227 17.859 1.00 97.94 84 GLU A N 1
ATOM 668 C CA . GLU A 1 84 ? -13.947 0.972 18.549 1.00 97.94 84 GLU A CA 1
ATOM 669 C C . GLU A 1 84 ? -13.200 1.912 17.585 1.00 97.94 84 GLU A C 1
ATOM 671 O O . GLU A 1 84 ? -13.512 3.105 17.521 1.00 97.94 84 GLU A O 1
ATOM 676 N N . ALA A 1 85 ? -12.292 1.370 16.764 1.00 97.50 85 ALA A N 1
ATOM 677 C CA . ALA A 1 85 ? -11.565 2.147 15.757 1.00 97.50 85 ALA A CA 1
ATOM 678 C C . ALA A 1 85 ? -12.493 2.763 14.693 1.00 97.50 85 ALA A C 1
ATOM 680 O O . ALA A 1 85 ? -12.298 3.909 14.265 1.00 97.50 85 ALA A O 1
ATOM 681 N N . ALA A 1 86 ? -13.525 2.022 14.274 1.00 96.75 86 ALA A N 1
ATOM 682 C CA . ALA A 1 86 ? -14.544 2.523 13.357 1.00 96.75 86 ALA A CA 1
ATOM 683 C C . ALA A 1 86 ? -15.334 3.680 13.985 1.00 96.75 86 ALA A C 1
ATOM 685 O O . ALA A 1 86 ? -15.433 4.747 13.385 1.00 96.75 86 ALA A O 1
ATOM 686 N N . ALA A 1 87 ? -15.808 3.524 15.225 1.00 96.94 87 ALA A N 1
ATOM 687 C CA . ALA A 1 87 ? -16.557 4.565 15.927 1.00 96.94 87 ALA A CA 1
ATOM 688 C C . ALA A 1 87 ? -15.735 5.850 16.142 1.00 96.94 87 ALA A C 1
ATOM 690 O O . ALA A 1 87 ? -16.269 6.956 16.021 1.00 96.94 87 ALA A O 1
ATOM 691 N N . ALA A 1 88 ? -14.437 5.726 16.442 1.00 95.38 88 ALA A N 1
ATOM 692 C CA . ALA A 1 88 ? -13.531 6.867 16.563 1.00 95.38 88 ALA A CA 1
ATOM 693 C C . ALA A 1 88 ? -13.344 7.595 15.221 1.00 95.38 88 ALA A C 1
ATOM 695 O O . ALA A 1 88 ? -13.447 8.824 15.164 1.00 95.38 88 ALA A O 1
ATOM 696 N N . THR A 1 89 ? -13.147 6.835 14.140 1.00 94.38 89 THR A N 1
ATOM 697 C CA . THR A 1 89 ? -13.026 7.379 12.781 1.00 94.38 89 THR A CA 1
ATOM 698 C C . THR A 1 89 ? -14.313 8.077 12.340 1.00 94.38 89 THR A C 1
ATOM 700 O O . THR A 1 89 ? -14.254 9.207 11.859 1.00 94.38 89 THR A O 1
ATOM 703 N N . ASP A 1 90 ? -15.476 7.459 12.556 1.00 94.12 90 ASP A N 1
ATOM 704 C CA . ASP A 1 90 ? -16.782 8.032 12.212 1.00 94.12 90 ASP A CA 1
ATOM 705 C C . ASP A 1 90 ? -17.058 9.307 13.006 1.00 94.12 90 ASP A C 1
ATOM 707 O O . ASP A 1 90 ? -17.567 10.289 12.469 1.00 94.12 90 ASP A O 1
ATOM 711 N N . LYS A 1 91 ? -16.702 9.332 14.293 1.00 93.75 91 LYS A N 1
ATOM 712 C CA . LYS A 1 91 ? -16.836 10.528 15.128 1.00 93.75 91 LYS A CA 1
ATOM 713 C C . LYS A 1 91 ? -15.981 11.680 14.604 1.00 93.75 91 LYS A C 1
ATOM 715 O O . LYS A 1 91 ? -16.463 12.813 14.582 1.00 93.75 91 LYS A O 1
ATOM 720 N N . ASP A 1 92 ? -14.735 11.411 14.218 1.00 93.50 92 ASP A N 1
ATOM 721 C CA . ASP A 1 92 ? -13.854 12.420 13.625 1.00 93.50 92 ASP A CA 1
ATOM 722 C C . ASP A 1 92 ? -14.407 12.915 12.288 1.00 93.50 92 ASP A C 1
ATOM 724 O O . ASP A 1 92 ? -14.609 14.116 12.106 1.00 93.50 92 ASP A O 1
ATOM 728 N N . TYR A 1 93 ? -14.750 11.984 11.398 1.00 91.50 93 TYR A N 1
ATOM 729 C CA . TYR A 1 93 ? -15.321 12.297 10.098 1.00 91.50 93 TYR A CA 1
ATOM 730 C C . TYR A 1 93 ? -16.584 13.148 10.236 1.00 91.50 93 TYR A C 1
ATOM 732 O O . TYR A 1 93 ? -16.671 14.222 9.649 1.00 91.50 93 TYR A O 1
ATOM 740 N N . ASN A 1 94 ? -17.529 12.742 11.085 1.00 91.75 94 ASN A N 1
ATOM 741 C CA . ASN A 1 94 ? -18.781 13.468 11.263 1.00 91.75 94 ASN A CA 1
ATOM 742 C C . ASN A 1 94 ? -18.576 14.861 11.862 1.00 91.75 94 ASN A C 1
ATOM 744 O O . ASN A 1 94 ? -19.254 15.805 11.468 1.00 91.75 94 ASN A O 1
ATOM 748 N N . LYS A 1 95 ? -17.621 15.014 12.785 1.00 89.19 95 LYS A N 1
ATOM 749 C CA . LYS A 1 95 ? -17.303 16.311 13.391 1.00 89.19 95 LYS A CA 1
ATOM 750 C C . LYS A 1 95 ? -16.791 17.325 12.367 1.00 89.19 95 LYS A C 1
ATOM 752 O O . LYS A 1 95 ? -17.026 18.518 12.544 1.00 89.19 95 LYS A O 1
ATOM 757 N N . TYR A 1 96 ? -16.060 16.869 11.354 1.00 85.94 96 TYR A N 1
ATOM 758 C CA . TYR A 1 96 ? -15.402 17.749 10.391 1.00 85.94 96 TYR A CA 1
ATOM 759 C C . TYR A 1 96 ? -16.066 17.770 9.002 1.00 85.94 96 TYR A C 1
ATOM 761 O O . TYR A 1 96 ? -15.782 18.700 8.252 1.00 85.94 96 TYR A O 1
ATOM 769 N N . TYR A 1 97 ? -16.939 16.803 8.666 1.00 79.94 97 TYR A N 1
ATOM 770 C CA . TYR A 1 97 ? -17.412 16.575 7.287 1.00 79.94 97 TYR A CA 1
ATOM 771 C C . TYR A 1 97 ? -18.874 16.107 7.116 1.00 79.94 97 TYR A C 1
ATOM 773 O O . TYR A 1 97 ? -19.309 15.988 5.977 1.00 79.94 97 TYR A O 1
ATOM 781 N N . ALA A 1 98 ? -19.665 15.847 8.168 1.00 70.38 98 ALA A N 1
ATOM 782 C CA . ALA A 1 98 ? -21.052 15.363 7.986 1.00 70.38 98 ALA A CA 1
ATOM 783 C C . ALA A 1 98 ? -22.062 16.424 7.494 1.00 70.38 98 ALA A C 1
ATOM 785 O O . ALA A 1 98 ? -23.222 16.085 7.264 1.00 70.38 98 ALA A O 1
ATOM 786 N N . GLU A 1 99 ? -21.651 17.687 7.349 1.00 63.16 99 GLU A N 1
ATOM 787 C CA . GLU A 1 99 ? -22.510 18.789 6.879 1.00 63.16 99 GLU A CA 1
ATOM 788 C C . GLU A 1 99 ? -22.185 19.274 5.447 1.00 63.16 99 GLU A C 1
ATOM 790 O O . GLU A 1 99 ? -22.685 20.327 5.048 1.00 63.16 99 GLU A O 1
ATOM 795 N N . GLU A 1 100 ? -21.377 18.539 4.666 1.00 52.53 100 GLU A N 1
ATOM 796 C CA . GLU A 1 100 ? -21.184 18.804 3.221 1.00 52.53 100 GLU A CA 1
ATOM 797 C C . GLU A 1 100 ? -22.226 18.112 2.326 1.00 52.53 100 GLU A C 1
ATOM 799 O O . GLU A 1 100 ? -22.501 16.905 2.526 1.00 52.53 100 GLU A O 1
#

pLDDT: mean 93.16, std 6.92, range [52.53, 98.56]

Foldseek 3Di:
DCVCPPLVNQLVVCVVVVHDGPDPVSCVVVVVCVDPPNVVVVCCCPPPNDDQDPDPLSVLLVVLVVVLVVCVVVPHDNVVSVVVSVVRSVVVCCVVPVVD

Secondary structure (DSSP, 8-state):
-TTTTSHHHHHHHHHHHT---SSSTHHHH-GGGGSTTTHHHHHIIIII--PPP-STTHHHHHHHHHHHHHHHHTT--HHHHHHHHHHHHHHHHHHHHTT-

Radius of gyration: 19.3 Å; chains: 1; bounding box: 42×33×43 Å